Protein AF-A0A7G8ENX7-F1 (afdb_monomer_lite)

Foldseek 3Di:
DDDPPPDPVNVVLVVLLVVLVVLLVLQVVLQVCLVPDPDPVVNVVSVVVNVVSLVVLVVQLVVLVVCVVVPVDPDPSSVSSNVSSVDDRNHD

Radius of gyration: 16.42 Å; chains: 1; bounding box: 37×35×46 Å

pLDDT: mean 87.54, std 14.8, range [36.62, 97.12]

Sequence (92 aa):
MNAPLFSTSESLLGSLCHEAQALRGRGIQLAQALERCCDRSLRDRLGAESRQVLSRRRELLEVAKAWQRQGRGHSLALELLVELSSRPIPVA

Secondary structure (DSSP, 8-state):
-------HHHHHHHHHHHHHHHHHHHHHHHHHHHHH---HHHHHHHHHHHHHHHHHHHHHHHHHHHHHHTT----HHHHHHHHHHHSPP---

Structure (mmCIF, N/CA/C/O backbone):
data_AF-A0A7G8ENX7-F1
#
_entry.id   AF-A0A7G8ENX7-F1
#
loop_
_atom_site.group_PDB
_atom_site.id
_atom_site.type_symbol
_atom_site.label_atom_id
_atom_site.label_alt_id
_atom_site.label_comp_id
_atom_site.label_asym_id
_atom_site.label_entity_id
_atom_site.label_seq_id
_atom_site.pdbx_PDB_ins_code
_atom_site.Cartn_x
_atom_site.Cartn_y
_atom_site.Cartn_z
_atom_site.occupancy
_atom_site.B_iso_or_equiv
_atom_site.auth_seq_id
_atom_site.auth_comp_id
_atom_site.auth_asym_id
_atom_site.auth_atom_id
_atom_site.pdbx_PDB_model_num
ATOM 1 N N . MET A 1 1 ? 13.575 26.171 -27.143 1.00 36.62 1 MET A N 1
ATOM 2 C CA . MET A 1 1 ? 12.937 25.703 -25.894 1.00 36.62 1 MET A CA 1
ATOM 3 C C . MET A 1 1 ? 12.628 24.224 -26.079 1.00 36.62 1 MET A C 1
ATOM 5 O O . MET A 1 1 ? 11.659 23.908 -26.752 1.00 36.62 1 MET A O 1
ATOM 9 N N . ASN A 1 2 ? 13.494 23.329 -25.597 1.00 39.59 2 ASN A N 1
ATOM 10 C CA . ASN A 1 2 ? 13.266 21.883 -25.687 1.00 39.59 2 ASN A CA 1
ATOM 11 C C . ASN A 1 2 ? 12.473 21.450 -24.453 1.00 39.59 2 ASN A C 1
ATOM 13 O O . ASN A 1 2 ? 13.031 21.388 -23.360 1.00 39.59 2 ASN A O 1
ATOM 17 N N . ALA A 1 3 ? 11.174 21.200 -24.613 1.00 48.75 3 ALA A N 1
ATOM 18 C CA . ALA A 1 3 ? 10.415 20.471 -23.604 1.00 48.75 3 ALA A CA 1
ATOM 19 C C . ALA A 1 3 ? 10.990 19.045 -23.525 1.00 48.75 3 ALA A C 1
ATOM 21 O O . A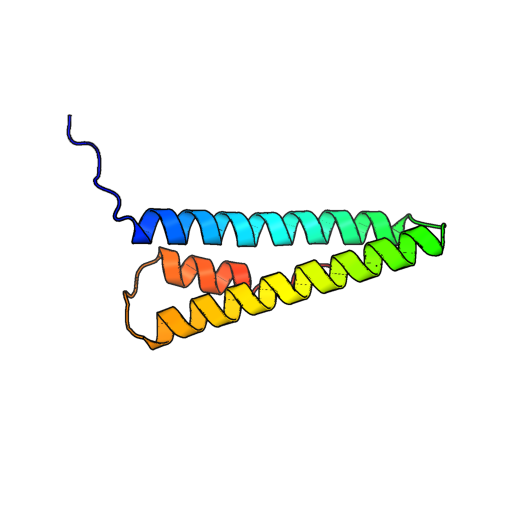LA A 1 3 ? 11.177 18.431 -24.581 1.00 48.75 3 ALA A O 1
ATOM 22 N N . PRO A 1 4 ? 11.298 18.499 -22.335 1.00 54.50 4 PRO A N 1
ATOM 23 C CA . PRO A 1 4 ? 11.689 17.105 -22.247 1.00 54.50 4 PRO A CA 1
ATOM 24 C C . PRO A 1 4 ? 10.473 16.274 -22.654 1.00 54.50 4 PRO A C 1
ATOM 26 O O . PRO A 1 4 ? 9.408 16.376 -22.044 1.00 54.50 4 PRO A O 1
ATOM 29 N N . LEU A 1 5 ? 10.625 15.475 -23.708 1.00 46.88 5 LEU A N 1
ATOM 30 C CA . LEU A 1 5 ? 9.682 14.423 -24.061 1.00 46.88 5 LEU A CA 1
ATOM 31 C C . LEU A 1 5 ? 9.807 13.327 -22.998 1.00 46.88 5 LEU A C 1
ATOM 33 O O . LEU A 1 5 ? 10.459 12.312 -23.228 1.00 46.88 5 LEU A O 1
ATOM 37 N N . PHE A 1 6 ? 9.239 13.552 -21.811 1.00 51.91 6 PHE A N 1
ATOM 38 C CA . PHE A 1 6 ? 9.050 12.476 -20.846 1.00 51.91 6 PHE A CA 1
ATOM 39 C C . PHE A 1 6 ? 8.210 11.405 -21.539 1.00 51.91 6 PHE A C 1
ATOM 41 O O . PHE A 1 6 ? 7.105 11.669 -22.019 1.00 51.91 6 PHE A O 1
ATOM 48 N N . SER A 1 7 ? 8.771 10.206 -21.655 1.00 57.38 7 SER A N 1
ATOM 49 C CA . SER A 1 7 ? 8.059 9.062 -22.216 1.00 57.38 7 SER A CA 1
ATOM 50 C C . SER A 1 7 ? 6.786 8.821 -21.400 1.00 57.38 7 SER A C 1
ATOM 52 O O . SER A 1 7 ? 6.790 8.971 -20.178 1.00 57.38 7 SER A O 1
ATOM 54 N N . THR A 1 8 ? 5.700 8.381 -22.040 1.00 61.84 8 THR A N 1
ATOM 55 C CA . THR A 1 8 ? 4.444 7.997 -21.360 1.00 61.84 8 THR A CA 1
ATOM 56 C C . THR A 1 8 ? 4.664 6.985 -20.224 1.00 61.84 8 THR A C 1
ATOM 58 O O . THR A 1 8 ? 3.892 6.920 -19.266 1.00 61.84 8 THR A O 1
ATOM 61 N N . SER A 1 9 ? 5.753 6.214 -20.301 1.00 61.47 9 SER A N 1
ATOM 62 C CA . SER A 1 9 ? 6.178 5.277 -19.257 1.00 61.47 9 SER A CA 1
ATOM 63 C C . SER A 1 9 ? 6.742 5.978 -18.012 1.00 61.47 9 SER A C 1
ATOM 65 O O . SER A 1 9 ? 6.508 5.516 -16.897 1.00 61.47 9 SER A O 1
ATOM 67 N N . GLU A 1 10 ? 7.435 7.108 -18.167 1.00 66.75 10 GLU A N 1
ATOM 68 C CA . GLU A 1 10 ? 7.957 7.904 -17.046 1.00 66.75 10 GLU A CA 1
ATOM 69 C C . GLU A 1 10 ? 6.839 8.673 -16.340 1.00 66.75 10 GLU A C 1
ATOM 71 O O . GLU A 1 10 ? 6.817 8.723 -15.109 1.00 66.75 10 GLU A O 1
ATOM 76 N N . SER A 1 11 ? 5.853 9.181 -17.090 1.00 79.88 11 SER A N 1
ATOM 77 C CA . SER A 1 11 ? 4.656 9.778 -16.485 1.00 79.88 11 SER A CA 1
ATOM 78 C C . SER A 1 11 ? 3.850 8.755 -15.682 1.00 79.88 11 SER A C 1
ATOM 80 O O . SER A 1 11 ? 3.372 9.076 -14.597 1.00 79.88 11 SER A O 1
ATOM 82 N N . LEU A 1 12 ? 3.753 7.508 -16.163 1.00 87.94 12 LEU A N 1
ATOM 83 C CA . LEU A 1 12 ? 3.064 6.434 -15.445 1.00 87.94 12 LEU A CA 1
ATOM 84 C C . LEU A 1 12 ? 3.794 6.051 -14.151 1.00 87.94 12 LEU A C 1
ATOM 86 O O . LEU A 1 12 ? 3.164 5.972 -13.099 1.00 87.94 12 LEU A O 1
ATOM 90 N N . LEU A 1 13 ? 5.115 5.847 -14.203 1.00 89.56 13 LEU A N 1
ATOM 91 C CA . LEU A 1 13 ? 5.909 5.553 -13.003 1.00 89.56 13 LEU A CA 1
ATOM 92 C C . LEU A 1 13 ? 5.812 6.687 -11.974 1.00 89.56 13 LEU A C 1
ATOM 94 O O . LEU A 1 13 ? 5.649 6.416 -10.786 1.00 89.56 13 LEU A O 1
ATOM 98 N N . GLY A 1 14 ? 5.834 7.945 -12.425 1.00 89.44 14 GLY A N 1
ATOM 99 C CA . GLY A 1 14 ? 5.610 9.108 -11.566 1.00 89.44 14 GLY A CA 1
ATOM 100 C C . GLY A 1 14 ? 4.254 9.067 -10.854 1.00 89.44 14 GLY A C 1
ATOM 101 O O . GLY A 1 14 ? 4.197 9.232 -9.633 1.00 89.44 14 GLY A O 1
ATOM 102 N N . SER A 1 15 ? 3.170 8.780 -11.581 1.00 92.25 15 SER A N 1
ATOM 103 C CA . SER A 1 15 ? 1.831 8.631 -10.993 1.00 92.25 15 SER A CA 1
ATOM 104 C C . SER A 1 15 ? 1.761 7.494 -9.973 1.00 92.25 15 SER A C 1
ATOM 106 O O . SER A 1 15 ? 1.176 7.669 -8.907 1.00 92.25 15 SER A O 1
ATOM 108 N N . LEU A 1 16 ? 2.399 6.357 -10.251 1.00 94.12 16 LEU A N 1
ATOM 109 C CA . LEU A 1 16 ? 2.410 5.209 -9.340 1.00 94.12 16 LEU A CA 1
ATOM 110 C C . LEU A 1 16 ? 3.239 5.472 -8.077 1.00 94.12 16 LEU A C 1
ATOM 112 O O . LEU A 1 16 ? 2.841 5.072 -6.984 1.00 94.12 16 LEU A O 1
ATOM 116 N N . CYS A 1 17 ? 4.351 6.202 -8.189 1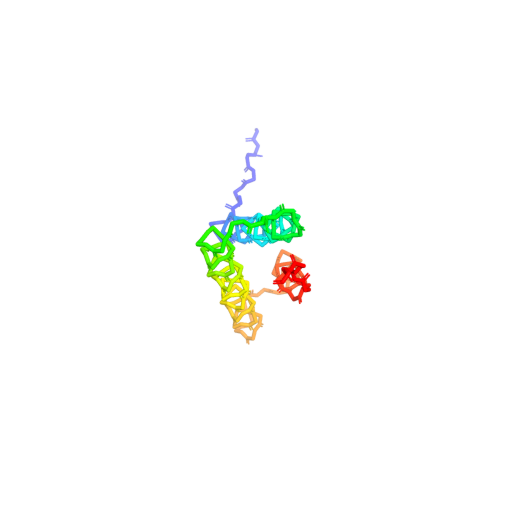.00 93.88 17 CYS A N 1
ATOM 117 C CA . CYS A 1 17 ? 5.104 6.675 -7.026 1.00 93.88 17 CYS A CA 1
ATOM 118 C C . CYS A 1 17 ? 4.254 7.608 -6.152 1.00 93.88 17 CYS A C 1
ATOM 120 O O . CYS A 1 17 ? 4.285 7.502 -4.923 1.00 93.88 17 CYS A O 1
ATOM 122 N N . HIS A 1 18 ? 3.468 8.495 -6.770 1.00 94.25 18 HIS A N 1
ATOM 123 C CA . HIS A 1 18 ? 2.543 9.360 -6.043 1.00 94.25 18 HIS A CA 1
ATOM 124 C C . HIS A 1 18 ? 1.426 8.554 -5.362 1.00 94.25 18 HIS A C 1
ATOM 126 O O . HIS A 1 18 ? 1.129 8.792 -4.192 1.00 94.25 18 HIS A O 1
ATOM 132 N N . GLU A 1 19 ? 0.866 7.546 -6.040 1.00 95.81 19 GLU A N 1
ATOM 133 C CA . GLU A 1 19 ? -0.124 6.631 -5.458 1.00 95.81 19 GLU A CA 1
ATOM 134 C C . GLU A 1 19 ? 0.451 5.880 -4.245 1.00 95.81 19 GLU A C 1
ATOM 136 O O . GLU A 1 19 ? -0.189 5.844 -3.193 1.00 95.81 19 GLU A O 1
ATOM 141 N N . ALA A 1 20 ? 1.686 5.366 -4.323 1.00 96.06 20 ALA A N 1
ATOM 142 C CA . ALA A 1 20 ? 2.354 4.712 -3.193 1.00 96.06 20 ALA A CA 1
ATOM 143 C C . ALA A 1 20 ? 2.459 5.635 -1.963 1.00 96.06 20 ALA A C 1
ATOM 145 O O . ALA A 1 20 ? 2.187 5.223 -0.829 1.00 96.06 20 ALA A O 1
ATOM 146 N N . GLN A 1 21 ? 2.829 6.901 -2.179 1.00 95.38 21 GLN A N 1
ATOM 147 C CA . GLN A 1 21 ? 2.913 7.900 -1.111 1.00 95.38 21 GLN A CA 1
ATOM 148 C C . GLN A 1 21 ? 1.533 8.255 -0.548 1.00 95.38 21 GLN A C 1
ATOM 150 O O . GLN A 1 21 ? 1.375 8.331 0.673 1.00 95.38 21 GLN A O 1
ATOM 155 N N . ALA A 1 22 ? 0.528 8.417 -1.411 1.00 96.00 22 ALA A N 1
ATOM 156 C CA . ALA A 1 22 ? -0.844 8.697 -1.005 1.00 96.00 22 ALA A CA 1
ATOM 157 C C . ALA A 1 22 ? -1.423 7.560 -0.149 1.00 96.00 22 ALA A C 1
ATOM 159 O O . ALA A 1 22 ? -2.003 7.825 0.904 1.00 96.00 22 ALA A O 1
ATOM 160 N N . LEU A 1 23 ? -1.194 6.297 -0.529 1.00 96.50 23 LEU A N 1
ATOM 161 C CA . LEU A 1 23 ? -1.592 5.127 0.262 1.00 96.50 23 LEU A CA 1
ATOM 162 C C . LEU A 1 23 ? -0.946 5.134 1.648 1.00 96.50 23 LEU A C 1
ATOM 164 O O . LEU A 1 23 ? -1.617 4.868 2.646 1.00 96.50 23 LEU A O 1
ATOM 168 N N . ARG A 1 24 ? 0.342 5.485 1.735 1.00 95.94 24 ARG A N 1
ATOM 169 C CA . ARG A 1 24 ? 1.030 5.620 3.024 1.00 95.94 24 ARG A CA 1
ATOM 170 C C . ARG A 1 24 ? 0.413 6.726 3.879 1.00 95.94 24 ARG A C 1
ATOM 172 O O . ARG A 1 24 ? 0.150 6.492 5.057 1.00 95.94 24 ARG A O 1
ATOM 179 N N . GLY A 1 25 ? 0.170 7.900 3.297 1.00 96.50 25 GLY A N 1
ATOM 180 C CA . GLY A 1 25 ? -0.492 9.013 3.979 1.00 96.50 25 GLY A CA 1
ATOM 181 C C . GLY A 1 25 ? -1.881 8.625 4.486 1.00 96.50 25 GLY A C 1
ATOM 182 O O . GLY A 1 25 ? -2.216 8.897 5.639 1.00 96.50 25 GLY A O 1
ATOM 183 N N . ARG A 1 26 ? -2.654 7.902 3.668 1.00 96.69 26 ARG A N 1
ATOM 184 C CA . ARG A 1 26 ? -3.974 7.396 4.047 1.00 96.69 26 ARG A CA 1
ATOM 185 C C . ARG A 1 26 ? -3.901 6.388 5.188 1.00 96.69 26 ARG A C 1
ATOM 187 O O . ARG A 1 26 ? -4.691 6.487 6.117 1.00 96.69 26 ARG A O 1
ATOM 194 N N . GLY A 1 27 ? -2.938 5.469 5.160 1.00 96.81 27 GLY A N 1
ATOM 195 C CA . GLY A 1 27 ? -2.723 4.528 6.259 1.00 96.81 27 GLY A CA 1
ATOM 196 C C . GLY A 1 27 ? -2.448 5.229 7.588 1.00 96.81 27 GLY A C 1
ATOM 197 O O . GLY A 1 27 ? -3.114 4.934 8.574 1.00 96.81 27 GLY A O 1
ATOM 198 N N . ILE A 1 28 ? -1.565 6.236 7.591 1.00 96.12 28 ILE A N 1
ATOM 199 C CA . ILE A 1 28 ? -1.279 7.049 8.787 1.00 96.12 28 ILE A CA 1
ATOM 200 C C . ILE A 1 28 ? -2.559 7.709 9.321 1.00 96.12 28 ILE A C 1
ATOM 202 O O . ILE A 1 28 ? -2.823 7.656 10.520 1.00 96.12 28 ILE A O 1
ATOM 206 N N . GLN A 1 29 ? -3.371 8.300 8.439 1.00 96.12 29 GLN A N 1
ATOM 207 C CA . GLN A 1 29 ? -4.644 8.920 8.824 1.00 96.12 29 GLN A CA 1
ATOM 208 C C . GLN A 1 29 ? -5.625 7.898 9.415 1.00 96.12 29 GLN A C 1
ATOM 210 O O . GLN A 1 29 ? -6.270 8.182 10.422 1.00 96.12 29 GLN A O 1
ATOM 215 N N . LEU A 1 30 ? -5.724 6.708 8.816 1.00 96.19 30 LEU A N 1
ATOM 216 C CA . LEU A 1 30 ? -6.592 5.633 9.299 1.00 96.19 30 LEU A CA 1
ATOM 217 C C . LEU A 1 30 ? -6.132 5.089 10.652 1.00 96.19 30 LEU A C 1
ATOM 219 O O . LEU A 1 30 ? -6.971 4.890 11.525 1.00 96.19 30 LEU A O 1
ATOM 223 N N . ALA A 1 31 ? -4.825 4.904 10.857 1.00 95.19 31 ALA A N 1
ATOM 224 C CA . ALA A 1 31 ? -4.272 4.481 12.141 1.00 95.19 31 ALA A CA 1
ATOM 225 C C . ALA A 1 31 ? -4.623 5.484 13.252 1.00 95.19 31 ALA A C 1
ATOM 227 O O . ALA A 1 31 ? -5.206 5.108 14.266 1.00 95.19 31 ALA A O 1
ATOM 228 N N . GLN A 1 32 ? -4.390 6.778 13.010 1.00 95.25 32 GL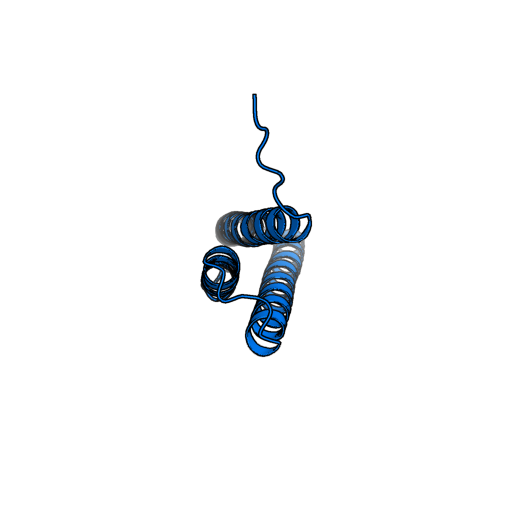N A N 1
ATOM 229 C CA . GLN A 1 32 ? -4.742 7.845 13.954 1.00 95.25 32 GLN A CA 1
ATOM 230 C C . GLN A 1 32 ? -6.253 7.929 14.222 1.00 95.25 32 GLN A C 1
ATOM 232 O O . GLN A 1 32 ? -6.674 8.222 15.343 1.00 95.25 32 GLN A O 1
ATOM 237 N N . ALA A 1 33 ? -7.084 7.692 13.203 1.00 94.44 33 ALA A N 1
ATOM 238 C CA . ALA A 1 33 ? -8.534 7.668 13.360 1.00 94.44 33 ALA A CA 1
ATOM 239 C C . ALA A 1 33 ? -8.988 6.463 14.196 1.00 94.44 33 ALA A C 1
ATOM 241 O O . ALA A 1 33 ? -9.822 6.622 15.086 1.00 94.44 33 ALA A O 1
ATOM 242 N N . LEU A 1 34 ? -8.423 5.278 13.950 1.00 94.31 34 LEU A N 1
ATOM 243 C CA . LEU A 1 34 ? -8.729 4.046 14.679 1.00 94.31 34 LEU A CA 1
ATOM 244 C C . LEU A 1 34 ? -8.344 4.136 16.160 1.00 94.31 34 LEU A C 1
ATOM 246 O O . LEU A 1 34 ? -9.135 3.712 17.001 1.00 94.31 34 LEU A O 1
ATOM 250 N N . GLU A 1 35 ? -7.205 4.754 16.483 1.00 93.31 35 GLU A N 1
ATOM 251 C CA . GLU A 1 35 ? -6.759 4.988 17.866 1.00 93.31 35 GLU A CA 1
ATOM 252 C C . GLU A 1 35 ? -7.764 5.803 18.694 1.00 93.31 35 GLU A C 1
ATOM 254 O O . GLU A 1 35 ? -7.901 5.593 19.897 1.00 93.31 35 GLU A O 1
ATOM 259 N N . ARG A 1 36 ? -8.475 6.741 18.058 1.00 93.44 36 ARG A N 1
ATOM 260 C CA . ARG A 1 36 ? -9.386 7.684 18.735 1.00 93.44 36 ARG A CA 1
ATOM 261 C C . ARG A 1 36 ? -10.860 7.322 18.576 1.00 93.44 36 ARG A C 1
ATOM 263 O O . ARG A 1 36 ? -11.719 7.948 19.194 1.00 93.44 36 ARG A O 1
ATOM 270 N N . CYS A 1 37 ? -11.178 6.358 17.716 1.00 93.00 37 CYS A N 1
ATOM 271 C CA . CYS A 1 37 ? -12.552 6.006 17.399 1.00 93.00 37 CYS A CA 1
ATOM 272 C C . CYS A 1 37 ? -13.140 5.125 18.502 1.00 93.00 37 CYS A C 1
ATOM 274 O O . CYS A 1 37 ? -12.669 4.009 18.708 1.00 93.00 37 CYS A O 1
ATOM 276 N N . CYS A 1 38 ? -14.190 5.599 19.176 1.00 92.88 38 CYS A N 1
ATOM 277 C CA . CYS A 1 38 ? -14.946 4.823 20.168 1.00 92.88 38 CYS A CA 1
ATOM 278 C C . CYS A 1 38 ? -16.173 4.115 19.571 1.00 92.88 38 CYS A C 1
ATOM 280 O O . CYS A 1 38 ? -16.644 3.130 20.139 1.00 92.88 38 CYS A O 1
ATOM 282 N N . ASP A 1 39 ? -16.676 4.595 18.431 1.00 97.12 39 ASP A N 1
ATOM 283 C CA . ASP A 1 39 ? -17.851 4.032 17.768 1.00 97.12 39 ASP A CA 1
ATOM 284 C C . ASP A 1 39 ? -17.505 2.727 17.037 1.00 97.12 39 ASP A C 1
ATOM 286 O O . ASP A 1 39 ? -16.598 2.676 16.206 1.00 97.12 39 ASP A O 1
ATOM 290 N N . ARG A 1 40 ? -18.237 1.652 17.345 1.00 94.69 40 ARG A N 1
ATOM 291 C CA . ARG A 1 40 ? -17.943 0.317 16.809 1.00 94.69 40 ARG A CA 1
ATOM 292 C C . ARG A 1 40 ? -18.174 0.225 15.300 1.00 94.69 40 ARG A C 1
ATOM 294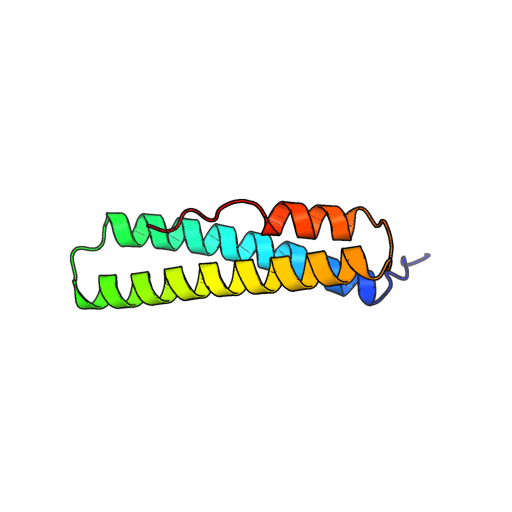 O O . ARG A 1 40 ? -17.337 -0.338 14.604 1.00 94.69 40 ARG A O 1
ATOM 301 N N . SER A 1 41 ? -19.273 0.790 14.803 1.00 96.12 41 SER A N 1
ATOM 302 C CA . SER A 1 41 ? -19.623 0.737 13.378 1.00 96.12 41 SER A CA 1
ATOM 303 C C . SER A 1 41 ? -18.602 1.502 12.533 1.00 96.12 41 SER A C 1
ATOM 305 O O . SER A 1 41 ? -18.128 1.023 11.500 1.00 96.12 41 SER A O 1
ATOM 307 N N . LEU A 1 42 ? -18.192 2.677 13.006 1.00 94.94 42 LEU A N 1
ATOM 308 C CA . LEU A 1 42 ? -17.151 3.475 12.380 1.00 94.94 42 LEU A CA 1
ATOM 309 C C . LEU A 1 42 ? -15.792 2.771 12.442 1.00 94.94 42 LEU A C 1
ATOM 311 O O . LEU A 1 42 ? -15.086 2.758 11.436 1.00 94.94 42 LEU A O 1
ATOM 315 N N . ARG A 1 43 ? -15.445 2.132 13.565 1.00 95.88 43 ARG A N 1
ATOM 316 C CA . ARG A 1 43 ? -14.207 1.350 13.689 1.00 95.88 43 ARG A CA 1
ATOM 317 C C . ARG A 1 43 ? -14.161 0.193 12.688 1.00 95.88 43 ARG A C 1
ATOM 319 O O . ARG A 1 43 ? -13.135 0.005 12.039 1.00 95.88 43 ARG A O 1
ATOM 326 N N . ASP A 1 44 ? -15.267 -0.524 12.496 1.00 95.56 44 ASP A N 1
ATOM 327 C CA . ASP A 1 44 ? -15.353 -1.617 11.519 1.00 95.56 44 ASP A CA 1
ATOM 328 C C . ASP A 1 44 ? -15.159 -1.108 10.078 1.00 95.56 44 ASP A C 1
ATOM 330 O O . ASP A 1 44 ? -14.431 -1.721 9.288 1.00 95.56 44 ASP A O 1
ATOM 334 N N . ARG A 1 45 ? -15.746 0.051 9.746 1.00 96.62 45 ARG A N 1
ATOM 335 C CA . ARG A 1 45 ? -15.569 0.717 8.443 1.00 96.62 45 ARG A CA 1
ATOM 336 C C . ARG A 1 45 ? -14.131 1.181 8.222 1.00 96.62 45 ARG A C 1
ATOM 338 O O . ARG A 1 45 ? -13.568 0.905 7.166 1.00 96.62 45 ARG A O 1
ATOM 345 N N . LEU A 1 46 ? -13.526 1.830 9.216 1.00 95.94 46 LEU A N 1
ATOM 346 C CA . LEU A 1 46 ? -12.123 2.254 9.169 1.00 95.94 46 LEU A CA 1
ATOM 347 C C . LEU A 1 46 ? -11.185 1.046 9.035 1.00 95.94 46 LEU A C 1
ATOM 349 O O . LEU A 1 46 ? -10.246 1.083 8.247 1.00 95.94 46 LEU A O 1
ATOM 353 N N . GLY A 1 47 ? -11.474 -0.061 9.725 1.00 95.69 47 GLY A N 1
ATOM 354 C CA . GLY A 1 47 ? -10.724 -1.310 9.591 1.00 95.69 47 GLY A CA 1
ATOM 355 C C . GLY A 1 47 ? -10.857 -1.947 8.203 1.00 95.69 47 GLY A C 1
ATOM 356 O O . GLY A 1 47 ? -9.883 -2.483 7.670 1.00 95.69 47 GLY A O 1
ATOM 357 N N . ALA A 1 48 ? -12.038 -1.880 7.580 1.00 96.50 48 ALA A N 1
ATOM 358 C CA . ALA A 1 48 ? -12.222 -2.311 6.193 1.00 96.50 48 ALA A CA 1
ATOM 359 C C . ALA A 1 48 ? -11.399 -1.459 5.220 1.00 96.50 48 ALA A C 1
ATOM 361 O O . ALA A 1 48 ? -10.746 -2.002 4.327 1.00 96.50 48 ALA A O 1
ATOM 362 N N . GLU A 1 49 ? -11.364 -0.149 5.439 1.00 96.62 49 GLU A N 1
ATOM 363 C CA . GLU A 1 49 ? -10.566 0.764 4.631 1.00 96.62 49 GLU A CA 1
ATOM 364 C C . GLU A 1 49 ? -9.057 0.524 4.804 1.00 96.62 49 GLU A C 1
ATOM 366 O O . GLU A 1 49 ? -8.326 0.453 3.816 1.00 96.62 49 GLU A O 1
ATOM 371 N N . SER A 1 50 ? -8.590 0.277 6.032 1.00 96.38 50 SER A N 1
ATOM 372 C CA . SER A 1 50 ? -7.201 -0.117 6.308 1.00 96.38 50 SER A CA 1
ATOM 373 C C . SER A 1 50 ? -6.801 -1.371 5.526 1.00 96.38 50 SER A C 1
ATOM 375 O O . SER A 1 50 ? -5.732 -1.410 4.911 1.00 96.38 50 SER A O 1
ATOM 377 N N . ARG A 1 51 ? -7.676 -2.387 5.477 1.00 96.31 51 ARG A N 1
ATOM 378 C CA . ARG A 1 51 ? -7.446 -3.596 4.667 1.00 96.31 51 ARG A CA 1
ATOM 379 C C . ARG A 1 51 ? -7.373 -3.282 3.173 1.00 96.31 51 ARG A C 1
ATOM 381 O O . ARG A 1 51 ? -6.523 -3.844 2.483 1.00 96.31 51 ARG A O 1
ATOM 388 N N . GLN A 1 52 ? -8.214 -2.376 2.678 1.00 96.69 52 GLN A N 1
ATOM 389 C CA . GLN A 1 52 ? -8.186 -1.953 1.278 1.00 96.69 52 GLN A CA 1
ATOM 390 C C . GLN A 1 52 ? -6.874 -1.236 0.928 1.00 96.69 52 GLN A C 1
ATOM 392 O O . GLN A 1 52 ? -6.263 -1.554 -0.093 1.00 96.69 52 GLN A O 1
ATOM 397 N N . VAL A 1 53 ? -6.389 -0.341 1.795 1.00 96.69 53 VAL A N 1
ATOM 398 C CA . VAL A 1 53 ? -5.090 0.336 1.626 1.00 96.69 53 VAL A CA 1
ATOM 399 C C . VAL A 1 53 ? -3.945 -0.679 1.569 1.00 96.69 53 VAL A C 1
ATOM 401 O O . VAL A 1 53 ? -3.085 -0.596 0.689 1.00 96.69 53 VAL A O 1
ATOM 404 N N . LEU A 1 54 ? -3.947 -1.677 2.459 1.00 96.38 54 LEU A N 1
ATOM 405 C CA . LEU A 1 54 ? -2.945 -2.745 2.448 1.00 96.38 54 LEU A CA 1
ATOM 406 C C . LEU A 1 54 ? -3.005 -3.604 1.179 1.00 96.38 54 LEU A C 1
ATOM 408 O O . LEU A 1 54 ? -1.953 -3.924 0.617 1.00 96.38 54 LEU A O 1
ATOM 412 N N . SER A 1 55 ? -4.209 -3.960 0.719 1.00 96.88 55 SER A N 1
ATOM 413 C CA . SER A 1 55 ? -4.401 -4.702 -0.534 1.00 96.88 55 SER A CA 1
ATOM 414 C C . SER A 1 55 ? -3.834 -3.919 -1.711 1.00 96.88 55 SER A C 1
ATOM 416 O O . SER A 1 55 ? -3.028 -4.443 -2.477 1.00 96.88 55 SER A O 1
ATOM 418 N N . ARG A 1 56 ? -4.164 -2.627 -1.795 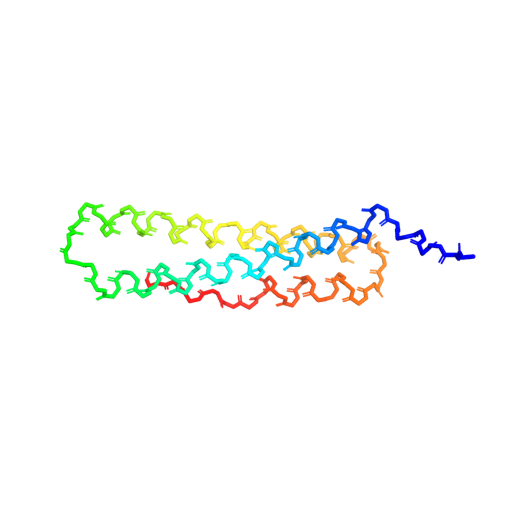1.00 96.56 56 ARG A N 1
ATOM 419 C CA . ARG A 1 56 ? -3.718 -1.769 -2.889 1.00 96.56 56 ARG A CA 1
ATOM 420 C C . ARG A 1 56 ? -2.202 -1.587 -2.907 1.00 96.56 56 ARG A C 1
ATOM 422 O O . ARG A 1 56 ? -1.586 -1.667 -3.967 1.00 96.56 56 ARG A O 1
ATOM 429 N N . ARG A 1 57 ? -1.575 -1.434 -1.735 1.00 96.62 57 ARG A N 1
ATOM 430 C CA . ARG A 1 57 ? -0.107 -1.431 -1.607 1.00 96.62 57 ARG A CA 1
ATOM 431 C C . ARG A 1 57 ? 0.504 -2.725 -2.143 1.00 96.62 57 ARG A C 1
ATOM 433 O O . ARG A 1 57 ? 1.518 -2.688 -2.834 1.00 96.62 57 ARG A O 1
ATOM 440 N N . ARG A 1 58 ? -0.092 -3.872 -1.800 1.00 96.94 58 ARG A N 1
ATOM 441 C CA . ARG A 1 58 ? 0.382 -5.181 -2.259 1.00 96.94 58 ARG A CA 1
ATOM 442 C C . ARG A 1 58 ? 0.276 -5.299 -3.777 1.00 96.94 58 ARG A C 1
ATOM 444 O O . ARG A 1 58 ? 1.255 -5.692 -4.397 1.00 96.94 58 ARG A O 1
ATOM 451 N N . GLU A 1 59 ? -0.857 -4.923 -4.365 1.00 96.94 59 GLU A N 1
ATOM 452 C CA . GLU A 1 59 ? -1.040 -4.891 -5.823 1.00 96.94 59 GLU A CA 1
ATOM 453 C C . GLU A 1 59 ? 0.037 -4.041 -6.505 1.00 96.94 59 GLU A C 1
ATOM 455 O O . GLU A 1 59 ? 0.682 -4.498 -7.447 1.00 96.94 59 GLU A O 1
ATOM 460 N N . LEU A 1 60 ? 0.283 -2.835 -5.984 1.00 95.88 60 LEU A N 1
ATOM 461 C CA . LEU A 1 60 ? 1.285 -1.922 -6.526 1.00 95.88 60 LEU A CA 1
ATOM 462 C C . LEU A 1 60 ? 2.699 -2.520 -6.479 1.00 95.88 60 LEU A C 1
ATOM 464 O O . LEU A 1 60 ? 3.437 -2.453 -7.462 1.00 95.88 60 LEU A O 1
ATOM 468 N N . LEU A 1 61 ? 3.055 -3.165 -5.363 1.00 96.88 61 LEU A N 1
ATOM 469 C CA . LEU A 1 61 ? 4.337 -3.852 -5.213 1.00 96.88 61 LEU A CA 1
ATOM 470 C C . LEU A 1 61 ? 4.481 -5.028 -6.188 1.00 96.88 61 LEU A C 1
ATOM 472 O O . LEU A 1 61 ? 5.553 -5.208 -6.766 1.00 96.88 61 LEU A O 1
ATOM 476 N N . GLU A 1 62 ? 3.429 -5.827 -6.379 1.00 96.25 62 GLU A N 1
ATOM 477 C CA . GLU A 1 62 ? 3.451 -6.951 -7.322 1.00 96.25 62 GLU A CA 1
ATOM 478 C C . GLU A 1 62 ? 3.628 -6.473 -8.766 1.00 96.25 62 GLU A C 1
ATOM 480 O O . GLU A 1 62 ? 4.450 -7.031 -9.498 1.00 96.25 62 GLU A O 1
ATOM 485 N N . VAL A 1 63 ? 2.934 -5.400 -9.163 1.00 93.56 63 VAL A N 1
ATOM 486 C CA . VAL A 1 63 ? 3.095 -4.775 -10.486 1.00 93.56 63 VAL A CA 1
ATOM 487 C C . VAL A 1 63 ? 4.519 -4.249 -10.668 1.00 93.56 63 VAL A C 1
ATOM 4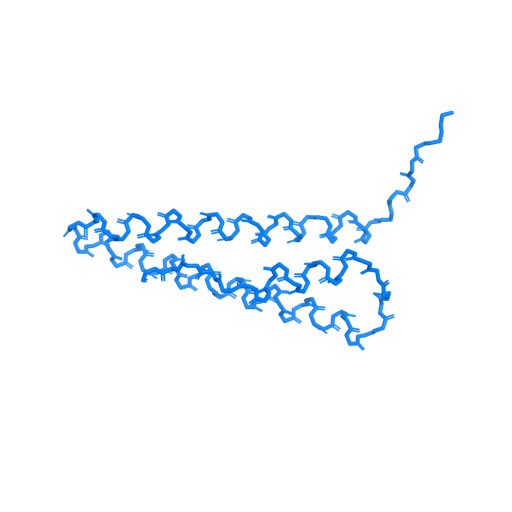89 O O . VAL A 1 63 ? 5.169 -4.577 -11.662 1.00 93.56 63 VAL A O 1
ATOM 492 N N . ALA A 1 64 ? 5.045 -3.508 -9.690 1.00 92.94 64 ALA A N 1
ATOM 493 C CA . ALA A 1 64 ? 6.400 -2.963 -9.750 1.00 92.94 64 ALA A CA 1
ATOM 494 C C . ALA A 1 64 ? 7.461 -4.075 -9.863 1.00 92.94 64 ALA A C 1
ATOM 496 O O . ALA A 1 64 ? 8.344 -4.017 -10.721 1.00 92.94 64 ALA A O 1
ATOM 497 N N . LYS A 1 65 ? 7.335 -5.148 -9.071 1.00 93.31 65 LYS A N 1
ATOM 498 C CA . LYS A 1 65 ? 8.215 -6.326 -9.155 1.00 93.31 65 LYS A CA 1
ATOM 499 C C . LYS A 1 65 ? 8.067 -7.080 -10.474 1.00 93.31 65 LYS A C 1
ATOM 501 O O . LYS A 1 65 ? 9.047 -7.635 -10.972 1.00 93.31 65 LYS A O 1
ATOM 506 N N . ALA A 1 66 ? 6.861 -7.164 -11.033 1.00 92.94 66 ALA A N 1
ATOM 507 C CA . ALA A 1 66 ? 6.643 -7.788 -12.334 1.00 92.94 66 ALA A CA 1
ATOM 508 C C . ALA A 1 66 ? 7.359 -7.011 -13.444 1.00 92.94 66 ALA A C 1
ATOM 510 O O . ALA A 1 66 ? 8.048 -7.621 -14.260 1.00 92.94 66 ALA A O 1
ATOM 511 N N . TRP A 1 67 ? 7.276 -5.680 -13.432 1.00 90.50 67 TRP A N 1
ATOM 512 C CA . TRP A 1 67 ? 8.001 -4.833 -14.379 1.00 90.50 67 TRP A CA 1
ATOM 513 C C . TRP A 1 67 ? 9.517 -4.914 -14.205 1.00 90.50 67 TRP A C 1
ATOM 515 O O . TRP A 1 67 ? 10.226 -5.022 -15.205 1.00 90.50 67 TRP A O 1
ATOM 525 N N . GLN A 1 68 ? 10.005 -4.968 -12.961 1.00 89.19 68 GLN A N 1
ATOM 526 C CA . GLN A 1 68 ? 11.430 -5.149 -12.669 1.00 89.19 68 GLN A CA 1
ATOM 527 C C . GLN A 1 68 ? 11.956 -6.468 -13.258 1.00 89.19 68 GLN A C 1
ATOM 529 O O . GLN A 1 68 ? 13.001 -6.490 -13.904 1.00 89.19 68 GLN A O 1
ATOM 534 N N . ARG A 1 69 ? 11.195 -7.564 -13.115 1.00 89.38 69 ARG A N 1
ATOM 535 C CA . ARG A 1 69 ? 11.543 -8.883 -13.678 1.00 89.38 69 ARG A CA 1
ATOM 536 C C . ARG A 1 69 ? 11.503 -8.935 -15.204 1.00 89.38 69 ARG A C 1
ATOM 538 O O . ARG A 1 69 ? 12.247 -9.705 -15.796 1.00 89.38 69 ARG A O 1
ATOM 545 N N . GLN A 1 70 ? 10.648 -8.140 -15.845 1.00 87.31 70 GLN A N 1
ATOM 546 C CA . GLN A 1 70 ? 10.521 -8.102 -17.308 1.00 87.31 70 GLN A CA 1
ATOM 547 C C . GLN A 1 70 ? 11.662 -7.339 -18.001 1.00 87.31 70 GLN A C 1
ATOM 549 O O . GLN A 1 70 ? 11.631 -7.179 -19.219 1.00 87.31 70 GLN A O 1
ATOM 554 N N . GLY A 1 71 ? 12.657 -6.845 -17.255 1.00 70.38 71 GLY A N 1
ATOM 555 C CA . GLY A 1 71 ? 13.826 -6.178 -17.829 1.00 70.38 71 GLY A CA 1
ATOM 556 C C . GLY A 1 71 ? 13.506 -4.839 -18.501 1.00 70.38 71 GLY A C 1
ATOM 557 O O . GLY A 1 71 ? 14.361 -4.287 -19.194 1.00 70.38 71 GLY A O 1
ATOM 558 N N . ARG A 1 72 ? 12.299 -4.287 -18.290 1.00 61.03 72 ARG A N 1
ATOM 559 C CA . ARG A 1 72 ? 11.917 -2.947 -18.753 1.00 61.03 72 ARG A CA 1
ATOM 560 C C . ARG A 1 72 ? 12.562 -1.887 -17.862 1.00 61.03 72 ARG A C 1
ATOM 562 O O . ARG A 1 72 ? 11.900 -1.246 -17.059 1.00 61.03 72 ARG A O 1
ATOM 569 N N . GLY A 1 73 ? 13.867 -1.719 -18.054 1.00 55.31 73 GLY A N 1
ATOM 570 C CA . GLY A 1 73 ? 14.646 -0.590 -17.569 1.00 55.31 73 GLY A CA 1
ATOM 571 C C . GLY A 1 73 ? 15.040 -0.693 -16.101 1.00 55.31 73 GLY A C 1
ATOM 572 O O . GLY A 1 73 ? 14.203 -0.651 -15.205 1.00 55.31 73 GLY A O 1
ATOM 573 N N . HIS A 1 74 ? 16.350 -0.700 -15.863 1.00 63.88 74 HIS A N 1
ATOM 574 C CA . HIS A 1 74 ? 16.956 -0.295 -14.591 1.00 63.88 74 HIS A CA 1
ATOM 575 C C . HIS A 1 74 ? 16.794 1.227 -14.439 1.00 63.88 74 HIS A C 1
ATOM 577 O O . HIS A 1 74 ? 17.759 1.984 -14.406 1.00 63.88 74 HIS A O 1
ATOM 583 N N . SER A 1 75 ? 15.550 1.700 -14.504 1.00 80.62 75 SER A N 1
ATOM 584 C CA . SER A 1 75 ? 15.235 3.099 -14.285 1.00 80.62 75 SER A CA 1
ATOM 585 C C . SER A 1 75 ? 15.132 3.308 -12.787 1.00 80.62 75 SER A C 1
ATOM 587 O O . SER A 1 75 ? 14.371 2.612 -12.110 1.00 80.62 75 SER A O 1
ATOM 589 N N . LEU A 1 76 ? 15.850 4.312 -12.290 1.00 86.06 76 LEU A N 1
ATOM 590 C CA . LEU A 1 76 ? 15.770 4.780 -10.909 1.00 86.06 76 LEU A CA 1
ATOM 591 C C . LEU A 1 76 ? 14.313 4.972 -10.447 1.00 86.06 76 LEU A C 1
ATOM 593 O O . LEU A 1 76 ? 13.992 4.736 -9.287 1.00 86.06 76 LEU A O 1
ATOM 597 N N . ALA A 1 77 ? 13.409 5.351 -11.357 1.00 87.62 77 ALA A N 1
ATOM 598 C CA . ALA A 1 77 ? 11.989 5.508 -11.055 1.00 87.62 77 ALA A CA 1
ATOM 599 C C . ALA A 1 77 ? 11.292 4.180 -10.702 1.00 87.62 77 ALA A C 1
ATOM 601 O O . ALA A 1 77 ? 10.437 4.155 -9.818 1.00 87.62 77 ALA A O 1
ATOM 602 N N . LEU A 1 78 ? 11.654 3.074 -11.358 1.00 91.00 78 LEU A N 1
ATOM 603 C CA . LEU A 1 78 ? 11.101 1.755 -11.052 1.00 91.00 78 LEU A CA 1
ATOM 604 C C . LEU A 1 78 ? 11.652 1.219 -9.726 1.00 91.00 78 LEU A C 1
ATOM 606 O O . LEU A 1 78 ? 10.894 0.675 -8.926 1.00 91.00 78 LEU A O 1
ATOM 610 N N . GLU A 1 79 ? 12.944 1.422 -9.462 1.00 91.69 79 GLU A N 1
ATOM 611 C CA . GLU A 1 79 ? 13.556 1.086 -8.170 1.00 91.69 79 GLU A CA 1
ATOM 612 C C . GLU A 1 79 ? 12.909 1.873 -7.026 1.00 91.69 79 GLU A C 1
ATOM 614 O O . GLU A 1 79 ? 12.534 1.293 -6.005 1.00 91.69 79 GLU A O 1
ATOM 619 N N . LEU A 1 80 ? 12.683 3.174 -7.233 1.00 92.06 80 LEU A N 1
ATOM 620 C CA . LEU A 1 80 ? 11.963 4.020 -6.289 1.00 92.06 80 LEU A CA 1
ATOM 621 C C . LEU A 1 80 ? 10.535 3.514 -6.050 1.00 92.06 80 LEU A C 1
ATOM 623 O O . LEU A 1 80 ? 10.104 3.451 -4.902 1.00 92.06 80 LEU A O 1
ATOM 627 N N . LEU A 1 81 ? 9.800 3.130 -7.097 1.00 93.94 81 LEU A N 1
ATOM 628 C CA . LEU A 1 81 ? 8.445 2.594 -6.951 1.00 93.94 81 LEU A CA 1
ATOM 629 C C . LEU A 1 81 ? 8.428 1.301 -6.120 1.00 93.94 81 LEU A C 1
ATOM 631 O O . LEU A 1 81 ? 7.571 1.146 -5.243 1.00 93.94 81 LEU A O 1
ATOM 635 N N . VAL A 1 82 ? 9.371 0.385 -6.372 1.00 95.25 82 VAL A N 1
ATOM 636 C CA . VAL A 1 82 ? 9.522 -0.856 -5.595 1.00 95.25 82 VAL A CA 1
ATOM 637 C C . VAL A 1 82 ? 9.804 -0.532 -4.129 1.00 95.25 82 VAL A C 1
ATOM 639 O O . VAL A 1 82 ? 9.141 -1.079 -3.247 1.00 95.25 82 VAL A O 1
ATOM 642 N N . GLU A 1 83 ? 10.732 0.386 -3.866 1.00 95.25 83 GLU A N 1
ATOM 643 C CA . GLU A 1 83 ? 11.092 0.815 -2.515 1.00 95.25 83 GLU A CA 1
ATOM 644 C C . GLU A 1 83 ? 9.918 1.490 -1.786 1.00 95.25 83 GLU A C 1
ATOM 646 O O . GLU A 1 83 ? 9.600 1.146 -0.649 1.00 95.25 83 GLU A O 1
ATOM 651 N N . LEU A 1 84 ? 9.204 2.413 -2.433 1.00 95.19 84 LEU A N 1
ATOM 652 C CA . LEU A 1 84 ? 8.042 3.074 -1.831 1.00 95.19 84 LEU A CA 1
ATOM 653 C C . LEU A 1 84 ? 6.920 2.077 -1.504 1.00 95.19 84 LEU A C 1
ATOM 655 O O . LEU A 1 84 ? 6.283 2.195 -0.456 1.00 95.19 84 LEU A O 1
ATOM 659 N N . SER A 1 85 ? 6.702 1.086 -2.371 1.00 95.94 85 SER A N 1
ATOM 660 C CA . SER A 1 85 ? 5.636 0.087 -2.218 1.00 95.94 85 SER A CA 1
ATOM 661 C C . SER A 1 85 ? 5.995 -1.034 -1.231 1.00 95.94 85 SER A C 1
ATOM 663 O O . SER A 1 85 ? 5.103 -1.660 -0.652 1.00 95.94 85 SER A O 1
ATOM 665 N N . SER A 1 86 ? 7.286 -1.301 -1.004 1.00 95.69 86 SER A N 1
ATOM 666 C CA . SER A 1 86 ? 7.756 -2.329 -0.064 1.00 95.69 86 SER A CA 1
ATOM 667 C C . SER A 1 86 ? 7.609 -1.888 1.398 1.00 95.69 86 SER A C 1
ATOM 669 O O . SER A 1 86 ? 7.306 -2.712 2.272 1.00 95.69 86 SER A O 1
ATOM 671 N N . ARG A 1 87 ? 7.738 -0.581 1.664 1.00 94.00 87 ARG A N 1
ATOM 672 C CA . ARG A 1 87 ? 7.677 0.010 3.009 1.00 94.00 87 ARG A CA 1
ATOM 673 C C . ARG A 1 87 ? 6.348 -0.284 3.703 1.00 94.00 87 ARG A C 1
ATOM 675 O O . ARG A 1 87 ? 5.293 -0.007 3.124 1.00 94.00 87 ARG A O 1
ATOM 682 N N . PRO A 1 88 ? 6.355 -0.802 4.945 1.00 91.25 88 PRO A N 1
ATOM 683 C CA . PRO A 1 88 ? 5.130 -1.089 5.689 1.00 91.25 88 PRO A CA 1
ATOM 684 C C . PRO A 1 88 ? 4.285 0.176 5.836 1.00 91.25 88 PRO A C 1
ATOM 686 O O . PRO A 1 88 ? 4.813 1.243 6.163 1.00 91.25 88 PRO A O 1
ATOM 689 N N . ILE A 1 89 ? 2.981 0.064 5.575 1.00 91.50 89 ILE A N 1
ATOM 690 C CA . ILE A 1 89 ? 2.031 1.139 5.861 1.00 91.50 89 ILE A CA 1
ATOM 691 C C . ILE A 1 89 ? 1.564 0.948 7.304 1.00 91.50 89 ILE A C 1
ATOM 693 O O . ILE A 1 89 ? 1.089 -0.141 7.627 1.00 91.50 89 ILE A O 1
ATOM 697 N N . PRO A 1 90 ? 1.695 1.970 8.165 1.00 85.50 90 PRO A N 1
ATOM 698 C CA . PRO A 1 90 ? 1.127 1.915 9.500 1.00 85.50 90 PRO A CA 1
ATOM 699 C C . PRO A 1 90 ? -0.396 1.963 9.359 1.00 85.50 90 PRO A C 1
ATOM 701 O O . PRO A 1 90 ? -0.955 2.997 9.011 1.00 85.50 90 PRO A O 1
ATOM 704 N N . VAL A 1 91 ? -1.050 0.827 9.563 1.00 80.31 91 VAL A N 1
ATOM 705 C CA . VAL A 1 91 ? -2.494 0.729 9.785 1.00 80.31 91 VAL A CA 1
ATOM 706 C C . VAL A 1 91 ? -2.691 0.053 11.140 1.00 80.31 91 VAL A C 1
ATOM 708 O O . VAL A 1 91 ? -1.902 -0.829 11.484 1.00 80.31 91 VAL A O 1
ATOM 711 N N . ALA A 1 92 ? -3.668 0.530 11.913 1.00 66.69 92 ALA A N 1
ATOM 712 C CA . ALA A 1 92 ? -3.988 -0.003 13.239 1.00 66.69 92 ALA A CA 1
ATOM 713 C C . ALA A 1 92 ? -4.693 -1.364 13.169 1.00 66.69 92 ALA A C 1
ATOM 715 O O . ALA A 1 92 ? -5.395 -1.616 12.158 1.00 66.69 92 ALA A O 1
#